Protein AF-A0A524BKQ8-F1 (afdb_monomer_lite)

Foldseek 3Di:
DLVVLLVQQDDDDLVDLRCLVVVLVVCVVPVVCLVSLLVQCLPPRVSSNLNSLVSLLVCLVVPLPSCQVCLVVLLVCLVVNPDVSSLLRSLSNNLSYPDDLVSLLSLLVSLCCQLPPPPDVSSVVSSVVSNVSSCVVVVPSPD

pLDDT: mean 91.56, std 10.83, range [45.03, 98.5]

Secondary structure (DSSP, 8-state):
-HHHHHHHH-SS-TT--TTHHHHHHHHTT-TTHHHHHHHGGG-SSHHHHHHHHHHHHHHHHH-SGGGGGGHHHHHHHGGG--SHHHHHHHHHHHTTS---HHHHHHHHHHHHHHHHH-S-HHHHHHHHHHHHHHHHHSTTTT-

Sequence (143 aa):
MAKALRDHLSGGTRTSVGQAPAIIKQVARTPELLEEIYDLFLDPDPVVAMRSSYVAMKIAETDPESTWRFKKRVLRELPRYVQQEVRWHIPQLLIHMNLTPAERRKAYAAVMEWSETDKSKIVAYYGLEAAAQFVEVDGALEA

Radius of gyration: 14.6 Å; chains: 1; bounding box: 30×27×42 Å

Structure (mmCIF, N/CA/C/O backbone):
data_AF-A0A524BKQ8-F1
#
_entry.id   AF-A0A524BKQ8-F1
#
loop_
_atom_site.group_PDB
_atom_site.id
_atom_site.type_symbol
_atom_site.label_atom_id
_atom_site.label_alt_id
_atom_site.label_comp_id
_atom_site.label_asym_id
_atom_site.label_entity_id
_atom_site.label_seq_id
_atom_site.pdbx_PDB_ins_code
_atom_site.Cartn_x
_atom_site.Cartn_y
_atom_site.Cartn_z
_atom_site.occupancy
_atom_site.B_iso_or_equiv
_atom_site.auth_seq_id
_atom_site.auth_comp_id
_atom_site.auth_asym_id
_atom_site.auth_atom_id
_atom_site.pdbx_PDB_model_num
ATOM 1 N N . MET A 1 1 ? -0.055 -15.997 -17.439 1.00 50.06 1 MET A N 1
ATOM 2 C CA . MET A 1 1 ? -0.316 -14.607 -17.870 1.00 50.06 1 MET A CA 1
ATOM 3 C C . MET A 1 1 ? 0.518 -13.598 -17.075 1.00 50.06 1 MET A C 1
ATOM 5 O O . MET A 1 1 ? 1.154 -12.786 -17.731 1.00 50.06 1 MET A O 1
ATOM 9 N N . ALA A 1 2 ? 0.719 -13.787 -15.761 1.00 56.56 2 ALA A N 1
ATOM 10 C CA . ALA A 1 2 ? 1.620 -12.991 -14.896 1.00 56.56 2 ALA A CA 1
ATOM 11 C C . ALA A 1 2 ? 3.004 -12.615 -15.467 1.00 56.56 2 ALA A C 1
ATOM 13 O O . ALA A 1 2 ? 3.491 -11.509 -15.244 1.00 56.56 2 ALA A O 1
ATOM 14 N N . LYS A 1 3 ? 3.641 -13.507 -16.241 1.00 61.00 3 LYS A N 1
ATOM 15 C CA . LYS A 1 3 ? 4.953 -13.241 -16.850 1.00 61.00 3 LYS A CA 1
ATOM 16 C C . LYS A 1 3 ? 4.928 -12.021 -17.782 1.00 61.00 3 LYS A C 1
ATOM 18 O O . LYS A 1 3 ? 5.843 -11.214 -17.735 1.00 61.00 3 LYS A O 1
ATOM 23 N N . ALA A 1 4 ? 3.855 -11.841 -18.558 1.00 81.88 4 ALA A N 1
ATOM 24 C CA . ALA A 1 4 ? 3.754 -10.716 -19.480 1.00 81.88 4 ALA A CA 1
ATOM 25 C C . ALA A 1 4 ? 3.663 -9.384 -18.720 1.00 81.88 4 ALA A C 1
ATOM 27 O O . ALA A 1 4 ? 4.436 -8.478 -19.008 1.00 81.88 4 ALA A O 1
ATOM 28 N N . LEU A 1 5 ? 2.783 -9.267 -17.720 1.00 85.88 5 LEU A N 1
ATOM 29 C CA . LEU A 1 5 ? 2.610 -8.020 -16.965 1.00 85.88 5 LEU A CA 1
ATOM 30 C C . LEU A 1 5 ? 3.857 -7.652 -16.151 1.00 85.88 5 LEU A C 1
ATOM 32 O O . LEU A 1 5 ? 4.290 -6.499 -16.162 1.00 85.88 5 LEU A O 1
ATOM 36 N N . ARG A 1 6 ? 4.469 -8.647 -15.501 1.00 90.69 6 ARG A N 1
ATOM 37 C CA . ARG A 1 6 ? 5.735 -8.492 -14.781 1.00 90.69 6 ARG A CA 1
ATOM 38 C C . ARG A 1 6 ? 6.836 -7.936 -15.685 1.00 90.69 6 ARG A C 1
ATOM 40 O O . ARG A 1 6 ? 7.514 -6.988 -15.301 1.00 90.69 6 ARG A O 1
ATOM 47 N N . ASP A 1 7 ? 6.988 -8.493 -16.887 1.00 87.56 7 ASP A N 1
ATOM 48 C CA . ASP A 1 7 ? 8.032 -8.081 -17.828 1.00 87.56 7 ASP A CA 1
ATOM 49 C C . ASP A 1 7 ? 7.844 -6.614 -18.269 1.00 87.56 7 ASP A C 1
ATOM 51 O O . ASP A 1 7 ? 8.820 -5.866 -18.319 1.00 87.56 7 ASP A O 1
ATOM 55 N N . HIS A 1 8 ? 6.601 -6.154 -18.471 1.00 85.81 8 HIS A N 1
ATOM 56 C CA . HIS A 1 8 ? 6.301 -4.744 -18.789 1.00 85.81 8 HIS A CA 1
ATOM 57 C C . HIS A 1 8 ? 6.615 -3.782 -17.630 1.00 85.81 8 HIS A C 1
ATOM 59 O O . HIS A 1 8 ? 6.942 -2.614 -17.852 1.00 85.81 8 HIS A O 1
ATOM 65 N N . LEU A 1 9 ? 6.527 -4.263 -16.387 1.00 88.88 9 LEU A N 1
ATOM 66 C CA . LEU A 1 9 ? 6.884 -3.501 -15.188 1.00 88.88 9 LEU A CA 1
ATOM 67 C C . LEU A 1 9 ? 8.385 -3.555 -14.868 1.00 88.88 9 LEU A C 1
ATOM 69 O O . LEU A 1 9 ? 8.852 -2.751 -14.064 1.00 88.88 9 LEU A O 1
ATOM 73 N N . SER A 1 10 ? 9.150 -4.451 -15.487 1.00 86.44 10 SER A N 1
ATOM 74 C CA . SER A 1 10 ? 10.576 -4.641 -15.205 1.00 86.44 10 SER A CA 1
ATOM 75 C C . SER A 1 10 ? 11.484 -3.606 -15.896 1.00 86.44 10 SER A C 1
ATOM 77 O O . SER A 1 10 ? 11.035 -2.753 -16.667 1.00 86.44 10 SER A O 1
ATOM 79 N N . GLY A 1 11 ? 12.785 -3.654 -15.592 1.00 86.00 11 GLY A N 1
ATOM 80 C CA . GLY A 1 11 ? 13.822 -2.851 -16.251 1.00 86.00 11 GLY A CA 1
ATOM 81 C C . GLY A 1 11 ? 13.876 -1.362 -15.865 1.00 86.00 11 GLY A C 1
ATOM 82 O O . GLY A 1 11 ? 12.943 -0.778 -15.309 1.00 86.00 11 GLY A O 1
ATOM 83 N N . GLY A 1 12 ? 14.992 -0.704 -16.189 1.00 83.62 12 GLY A N 1
ATOM 84 C CA . GLY A 1 12 ? 15.247 0.691 -15.807 1.00 83.62 12 GLY A CA 1
ATOM 85 C C . GLY A 1 12 ? 15.608 0.845 -14.325 1.00 83.62 12 GLY A C 1
ATOM 86 O O . GLY A 1 12 ? 16.212 -0.044 -13.732 1.00 83.62 12 GLY A O 1
ATOM 87 N N . THR A 1 13 ? 15.271 1.992 -13.729 1.00 77.38 13 THR A N 1
ATOM 88 C CA . THR A 1 13 ? 15.617 2.332 -12.338 1.00 77.38 13 THR A CA 1
ATOM 89 C C . THR A 1 13 ? 14.377 2.513 -11.460 1.00 77.38 13 THR A C 1
ATOM 91 O O . THR A 1 13 ? 13.281 2.802 -11.944 1.00 77.38 13 THR A O 1
ATOM 94 N N . ARG A 1 14 ? 14.578 2.441 -10.137 1.00 75.25 14 ARG A N 1
ATOM 95 C CA . ARG A 1 14 ? 13.570 2.753 -9.100 1.00 75.25 14 ARG A CA 1
ATOM 96 C C . ARG A 1 14 ? 13.227 4.247 -8.986 1.00 75.25 14 ARG A C 1
ATOM 98 O O . ARG A 1 14 ? 12.451 4.648 -8.137 1.00 75.25 14 ARG A O 1
ATOM 105 N N . THR A 1 15 ? 13.815 5.087 -9.832 1.00 73.38 15 THR A N 1
ATOM 106 C CA . THR A 1 15 ? 13.49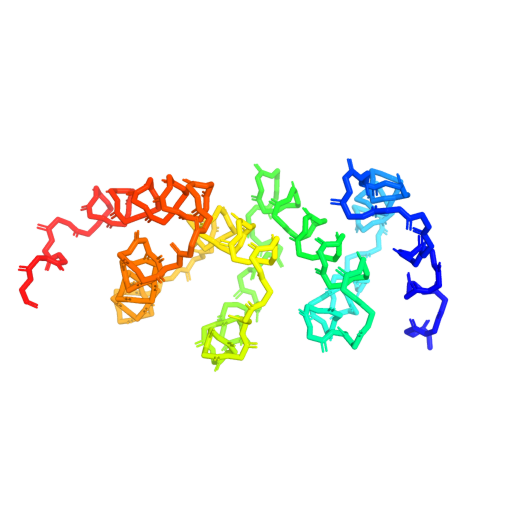1 6.518 -9.920 1.00 73.38 15 THR A CA 1
ATOM 107 C C . THR A 1 15 ? 12.539 6.829 -11.075 1.00 73.38 15 THR A C 1
ATOM 109 O O . THR A 1 15 ? 12.179 7.983 -11.276 1.00 73.38 15 THR A O 1
ATOM 112 N N . SER A 1 16 ? 12.130 5.813 -11.846 1.00 79.44 16 SER A N 1
ATOM 113 C CA . SER A 1 16 ? 11.220 5.958 -12.980 1.00 79.44 16 SER A CA 1
ATOM 114 C C . SER A 1 16 ? 10.044 4.993 -12.880 1.00 79.44 16 SER A C 1
ATOM 116 O O . SER A 1 16 ? 10.205 3.785 -12.677 1.00 79.44 16 SER A O 1
ATOM 118 N N . VAL A 1 17 ? 8.850 5.527 -13.123 1.00 76.00 17 VAL A N 1
ATOM 119 C CA . VAL A 1 17 ? 7.599 4.760 -13.182 1.00 76.00 17 VAL A CA 1
ATOM 120 C C . VAL A 1 17 ? 7.479 3.907 -14.455 1.00 76.00 17 VAL A C 1
ATOM 122 O O . VAL A 1 17 ? 6.606 3.048 -14.532 1.00 76.00 17 VAL A O 1
ATOM 125 N N . GLY A 1 18 ? 8.378 4.077 -15.434 1.00 84.94 18 GLY A N 1
ATOM 126 C CA . GLY A 1 18 ? 8.435 3.249 -16.643 1.00 84.94 18 GLY A CA 1
ATOM 127 C C . GLY A 1 18 ? 7.090 3.174 -17.372 1.00 84.94 18 GLY A C 1
ATOM 128 O O . GLY A 1 18 ? 6.460 4.195 -17.638 1.00 84.94 18 GLY A O 1
ATOM 129 N N . GLN A 1 19 ? 6.636 1.955 -17.673 1.00 84.31 19 GLN A N 1
ATOM 130 C CA . GLN A 1 19 ? 5.359 1.714 -18.356 1.00 84.31 19 GLN A CA 1
ATOM 131 C C . GLN A 1 19 ? 4.132 1.728 -17.425 1.00 84.31 19 GLN A C 1
ATOM 133 O O . GLN A 1 19 ? 3.018 1.492 -17.892 1.00 84.31 19 GLN A O 1
ATOM 138 N N . ALA A 1 20 ? 4.285 2.042 -16.132 1.00 83.88 20 ALA A N 1
ATOM 139 C CA . ALA A 1 20 ? 3.164 2.065 -15.189 1.00 83.88 20 ALA A CA 1
ATOM 140 C C . ALA A 1 20 ? 1.972 2.934 -15.654 1.00 83.88 20 ALA A C 1
ATOM 142 O O . ALA A 1 20 ? 0.842 2.454 -15.571 1.00 83.88 20 ALA A O 1
ATOM 143 N N . PRO A 1 21 ? 2.156 4.140 -16.237 1.00 87.31 21 PRO A N 1
ATOM 144 C CA . PRO A 1 21 ? 1.034 4.923 -16.766 1.00 87.31 21 PRO A CA 1
ATOM 145 C C . PRO A 1 21 ? 0.261 4.236 -17.901 1.00 87.31 21 PRO A C 1
ATOM 147 O O . PRO A 1 21 ? -0.947 4.428 -18.032 1.00 87.31 21 PRO A O 1
ATOM 150 N N . ALA A 1 22 ? 0.935 3.435 -18.732 1.00 87.38 22 ALA A N 1
ATOM 151 C CA . ALA A 1 22 ? 0.275 2.657 -19.780 1.00 87.38 22 ALA A CA 1
ATOM 152 C C . ALA A 1 22 ? -0.533 1.499 -19.177 1.00 87.38 22 ALA A C 1
ATOM 154 O O . ALA A 1 22 ? -1.664 1.257 -19.595 1.00 87.38 22 ALA A O 1
ATOM 155 N N . ILE A 1 23 ? 0.011 0.849 -18.147 1.00 88.12 23 ILE A N 1
ATOM 156 C CA . ILE A 1 23 ? -0.654 -0.246 -17.435 1.00 88.12 23 ILE A CA 1
ATOM 157 C C . ILE A 1 23 ? -1.886 0.256 -16.676 1.00 88.12 23 ILE A C 1
ATOM 159 O O . ILE A 1 23 ? -2.921 -0.394 -16.742 1.00 88.12 23 ILE A O 1
ATOM 163 N N . ILE A 1 24 ? -1.846 1.441 -16.056 1.00 89.25 24 ILE A N 1
ATOM 164 C CA . ILE A 1 24 ? -3.033 2.058 -15.428 1.00 89.25 24 ILE A CA 1
ATOM 165 C C . ILE A 1 24 ? -4.182 2.178 -16.445 1.00 89.25 24 ILE A C 1
ATOM 167 O O . ILE A 1 24 ? -5.307 1.760 -16.175 1.00 89.25 24 ILE A O 1
ATOM 171 N N . LYS A 1 25 ? -3.892 2.666 -17.661 1.00 88.94 25 LYS A N 1
ATOM 172 C CA . LYS A 1 25 ? -4.888 2.753 -18.747 1.00 88.94 25 LYS A CA 1
ATOM 173 C C . LYS A 1 25 ? -5.382 1.381 -19.208 1.00 88.94 25 LYS A C 1
ATOM 175 O O . LYS A 1 25 ? -6.518 1.269 -19.663 1.00 88.94 25 LYS A O 1
ATOM 180 N N . GLN A 1 26 ? -4.533 0.360 -19.142 1.00 88.06 26 GLN A N 1
ATOM 181 C CA . GLN A 1 26 ? -4.895 -1.006 -19.504 1.00 88.06 26 GLN A CA 1
ATOM 182 C C . GLN A 1 26 ? -5.803 -1.646 -18.449 1.00 88.06 26 GLN A C 1
ATOM 184 O O . GLN A 1 26 ? -6.797 -2.257 -18.823 1.00 88.06 26 GLN A O 1
ATOM 189 N N . VAL A 1 27 ? -5.526 -1.455 -17.155 1.00 88.94 27 VAL A N 1
ATOM 190 C CA . VAL A 1 27 ? -6.372 -1.978 -16.068 1.00 88.94 27 VAL A CA 1
ATOM 191 C C . VAL A 1 27 ? -7.778 -1.381 -16.130 1.00 88.94 27 VAL A C 1
ATOM 193 O O . VAL A 1 27 ? -8.747 -2.113 -15.970 1.00 88.94 27 VAL A O 1
ATOM 196 N N . ALA A 1 28 ? -7.915 -0.101 -16.489 1.00 85.50 28 ALA A N 1
ATOM 197 C CA . ALA A 1 28 ? -9.227 0.515 -16.717 1.00 85.50 28 ALA A CA 1
ATOM 198 C C . ALA A 1 28 ? -10.059 -0.186 -17.815 1.00 85.50 28 ALA A C 1
ATOM 200 O O . ALA A 1 28 ? -11.282 -0.086 -17.830 1.00 85.50 28 ALA A O 1
ATOM 201 N N . ARG A 1 29 ? -9.408 -0.895 -18.748 1.00 88.44 29 ARG A N 1
ATOM 202 C CA . ARG A 1 29 ? -10.060 -1.688 -19.806 1.00 88.44 29 ARG A CA 1
ATOM 203 C C . ARG A 1 29 ? -10.179 -3.168 -19.451 1.00 88.44 29 ARG A C 1
ATOM 205 O O . ARG A 1 29 ? -10.939 -3.884 -20.094 1.00 88.44 29 ARG A O 1
ATOM 212 N N . THR A 1 30 ? -9.389 -3.642 -18.493 1.00 89.38 30 THR A N 1
ATOM 213 C CA . THR A 1 30 ? -9.299 -5.053 -18.104 1.00 89.38 30 THR A CA 1
ATOM 214 C C . THR A 1 30 ? -9.072 -5.140 -16.590 1.00 89.38 30 THR A C 1
ATOM 216 O O . THR A 1 30 ? -7.929 -5.309 -16.147 1.00 89.38 30 THR A O 1
ATOM 219 N N . PRO A 1 31 ? -10.136 -4.986 -15.774 1.00 87.62 31 PRO A N 1
ATOM 220 C CA . PRO A 1 31 ? -10.037 -4.956 -14.310 1.00 87.62 31 PRO A CA 1
ATOM 221 C C . PRO A 1 31 ? -9.476 -6.243 -13.683 1.00 87.62 31 PRO A C 1
ATOM 223 O O . PRO A 1 31 ? -9.044 -6.252 -12.528 1.00 87.62 31 PRO A O 1
ATOM 226 N N . GLU A 1 32 ? -9.462 -7.350 -14.423 1.00 89.00 32 GLU A N 1
ATOM 227 C CA . GLU A 1 32 ? -8.890 -8.634 -14.012 1.00 89.00 32 GLU A CA 1
ATOM 228 C C . GLU A 1 32 ? -7.373 -8.541 -13.803 1.00 89.00 32 GLU A C 1
ATOM 230 O O . GLU A 1 32 ? -6.836 -9.202 -12.914 1.00 89.00 32 GLU A O 1
ATOM 235 N N . LEU A 1 33 ? -6.694 -7.653 -14.541 1.00 91.94 33 LEU A N 1
ATOM 236 C CA . LEU A 1 33 ? -5.255 -7.407 -14.393 1.00 91.94 33 LEU A CA 1
ATOM 237 C C . LEU A 1 33 ? -4.890 -6.866 -13.013 1.00 91.94 33 LEU A C 1
ATOM 23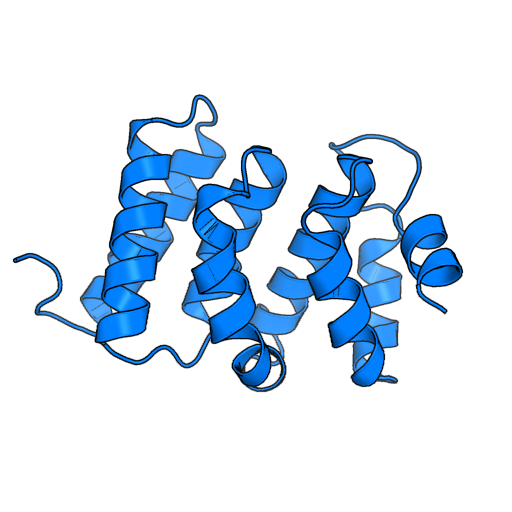9 O O . LEU A 1 33 ? -3.743 -6.986 -12.590 1.00 91.94 33 LEU A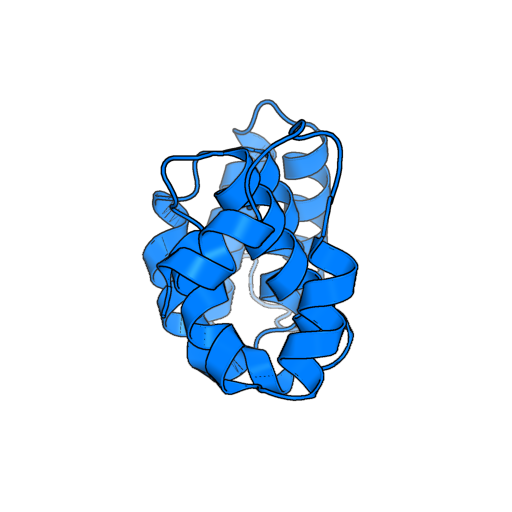 O 1
ATOM 243 N N . LEU A 1 34 ? -5.853 -6.279 -12.299 1.00 93.00 34 LEU A N 1
ATOM 244 C CA . LEU A 1 34 ? -5.609 -5.753 -10.967 1.00 93.00 34 LEU A CA 1
ATOM 245 C C . LEU A 1 34 ? -5.193 -6.875 -10.001 1.00 93.00 34 LEU A C 1
ATOM 247 O O . LEU A 1 34 ? -4.310 -6.652 -9.188 1.00 93.00 34 LEU A O 1
ATOM 251 N N . GLU A 1 35 ? -5.729 -8.096 -10.136 1.00 94.94 35 GLU A N 1
ATOM 252 C CA . GLU A 1 35 ? -5.289 -9.242 -9.317 1.00 94.94 35 GLU A CA 1
ATOM 253 C C . GLU A 1 35 ? -3.790 -9.521 -9.496 1.00 94.94 35 GLU A C 1
ATOM 255 O O . GLU A 1 35 ? -3.057 -9.623 -8.511 1.00 94.94 35 GLU A O 1
ATOM 260 N N . GLU A 1 36 ? -3.330 -9.541 -10.751 1.00 93.69 36 GLU A N 1
ATOM 261 C CA . GLU A 1 36 ? -1.919 -9.737 -11.090 1.00 93.69 36 GLU A CA 1
ATOM 262 C C . GLU A 1 36 ? -1.046 -8.581 -10.574 1.00 93.69 36 GLU A C 1
ATOM 264 O O . GLU A 1 36 ? 0.070 -8.816 -10.124 1.00 93.69 36 GLU A O 1
ATOM 269 N N . ILE A 1 37 ? -1.542 -7.337 -10.579 1.00 96.25 37 ILE A N 1
ATOM 270 C CA . ILE A 1 37 ? -0.818 -6.188 -10.010 1.00 96.25 37 ILE A CA 1
ATOM 271 C C . ILE A 1 37 ? -0.577 -6.364 -8.509 1.00 96.25 37 ILE A C 1
ATOM 273 O O . ILE A 1 37 ? 0.544 -6.148 -8.050 1.00 96.25 37 ILE A O 1
ATOM 277 N N . TYR A 1 38 ? -1.592 -6.769 -7.742 1.00 96.88 38 TYR A N 1
ATOM 278 C CA . TYR A 1 38 ? -1.440 -6.966 -6.297 1.00 96.88 38 TYR A CA 1
ATOM 279 C C . TYR A 1 38 ? -0.498 -8.132 -5.959 1.00 96.88 38 TYR A C 1
ATOM 281 O O . TYR A 1 38 ? 0.213 -8.062 -4.957 1.00 96.88 38 TYR A O 1
ATOM 289 N N . ASP A 1 39 ? -0.429 -9.170 -6.800 1.00 95.25 39 ASP A N 1
ATOM 290 C CA . ASP A 1 39 ? 0.522 -10.281 -6.624 1.00 95.25 39 ASP A CA 1
ATOM 291 C C . ASP A 1 39 ? 1.991 -9.845 -6.754 1.00 95.25 39 ASP A C 1
ATOM 293 O O . ASP A 1 39 ? 2.886 -10.484 -6.197 1.00 95.25 39 ASP A O 1
ATOM 297 N N . LEU A 1 40 ? 2.250 -8.740 -7.457 1.00 96.62 40 LEU A N 1
ATOM 298 C CA . LEU A 1 40 ? 3.598 -8.253 -7.747 1.00 96.62 40 LEU A CA 1
ATOM 299 C C . LEU A 1 40 ? 4.175 -7.323 -6.670 1.00 96.62 40 LEU A C 1
ATOM 301 O O . LEU A 1 40 ? 5.342 -6.951 -6.768 1.00 96.62 40 LEU A O 1
ATOM 305 N N . PHE A 1 41 ? 3.433 -6.981 -5.611 1.00 97.25 41 PHE A N 1
ATOM 306 C CA . PHE A 1 41 ? 3.931 -6.081 -4.551 1.00 97.25 41 PHE A CA 1
ATOM 307 C C . PHE A 1 41 ? 5.132 -6.647 -3.782 1.00 97.25 41 PHE A C 1
ATOM 309 O O . PHE A 1 41 ? 5.874 -5.903 -3.142 1.00 97.25 41 PHE A O 1
ATOM 316 N N . LEU A 1 42 ? 5.297 -7.968 -3.814 1.00 96.56 42 LEU A N 1
ATOM 317 C CA . LEU A 1 42 ? 6.384 -8.701 -3.168 1.00 96.56 42 LEU A CA 1
ATOM 318 C C . LEU A 1 42 ? 7.298 -9.374 -4.198 1.00 96.56 42 LEU A C 1
ATOM 320 O O . LEU A 1 42 ? 7.980 -10.348 -3.870 1.00 96.56 42 LEU A O 1
ATOM 324 N N . ASP A 1 43 ? 7.283 -8.894 -5.446 1.00 97.31 43 ASP A N 1
ATOM 325 C CA . ASP A 1 43 ? 8.167 -9.408 -6.485 1.00 97.31 43 ASP A CA 1
ATOM 326 C C . ASP A 1 43 ? 9.639 -9.232 -6.065 1.00 97.31 43 ASP A C 1
ATOM 328 O O . ASP A 1 43 ? 10.003 -8.190 -5.511 1.00 97.31 43 ASP A O 1
ATOM 332 N N . PRO A 1 44 ? 10.508 -10.230 -6.314 1.00 94.56 44 PRO A N 1
ATOM 333 C CA . PRO A 1 44 ? 11.929 -10.120 -5.996 1.00 94.56 44 PRO A CA 1
ATOM 334 C C . PRO A 1 44 ? 12.649 -9.023 -6.792 1.00 94.56 44 PRO A C 1
ATOM 336 O O . PRO A 1 44 ? 13.719 -8.585 -6.370 1.00 94.56 44 PRO A O 1
ATOM 339 N N . ASP A 1 45 ? 12.106 -8.585 -7.933 1.00 95.50 45 ASP A N 1
ATOM 340 C CA . ASP A 1 45 ? 12.588 -7.397 -8.629 1.00 95.50 45 ASP A CA 1
ATOM 341 C C . ASP A 1 45 ? 11.995 -6.134 -7.971 1.00 95.50 45 ASP A C 1
ATOM 343 O O . ASP A 1 45 ? 10.797 -5.858 -8.108 1.00 95.50 45 ASP A O 1
ATOM 347 N N . PRO A 1 46 ? 12.820 -5.310 -7.296 1.00 94.25 46 PRO A N 1
ATOM 348 C CA . PRO A 1 46 ? 12.331 -4.145 -6.570 1.00 94.25 46 PRO A CA 1
ATOM 349 C C . PRO A 1 46 ? 11.753 -3.060 -7.492 1.00 94.25 46 PRO A C 1
ATOM 351 O O . PRO A 1 46 ? 10.986 -2.209 -7.038 1.00 94.25 46 PRO A O 1
ATOM 354 N N . VAL A 1 47 ? 12.093 -3.051 -8.787 1.00 94.75 47 VAL A N 1
ATOM 355 C CA . VAL A 1 47 ? 11.463 -2.143 -9.757 1.00 94.75 47 VAL A CA 1
ATOM 356 C C . VAL A 1 47 ? 10.029 -2.584 -10.037 1.00 94.75 47 VAL A C 1
ATOM 358 O O . VAL A 1 47 ? 9.129 -1.743 -10.083 1.00 94.75 47 VAL A O 1
ATOM 361 N N . VAL A 1 48 ? 9.801 -3.893 -10.170 1.00 95.81 48 VAL A N 1
ATOM 362 C CA . VAL A 1 48 ? 8.464 -4.465 -10.370 1.00 95.81 48 VAL A CA 1
ATOM 363 C C . VAL A 1 48 ? 7.589 -4.230 -9.139 1.00 95.81 48 VAL A C 1
ATOM 365 O O . VAL A 1 48 ? 6.469 -3.735 -9.280 1.00 95.81 48 VAL A O 1
ATOM 368 N N . ALA A 1 49 ? 8.095 -4.514 -7.936 1.00 97.12 49 ALA A N 1
ATOM 369 C CA . ALA A 1 49 ? 7.362 -4.296 -6.686 1.00 97.12 49 ALA A CA 1
ATOM 370 C C . ALA A 1 49 ? 6.988 -2.817 -6.477 1.00 97.12 49 ALA A C 1
ATOM 372 O O . ALA A 1 49 ? 5.839 -2.472 -6.182 1.00 97.12 49 ALA A O 1
ATOM 373 N N . MET A 1 50 ? 7.933 -1.909 -6.730 1.00 96.00 50 MET A N 1
ATOM 374 C CA . MET A 1 50 ? 7.661 -0.474 -6.705 1.00 96.00 50 MET A CA 1
ATOM 375 C C . MET A 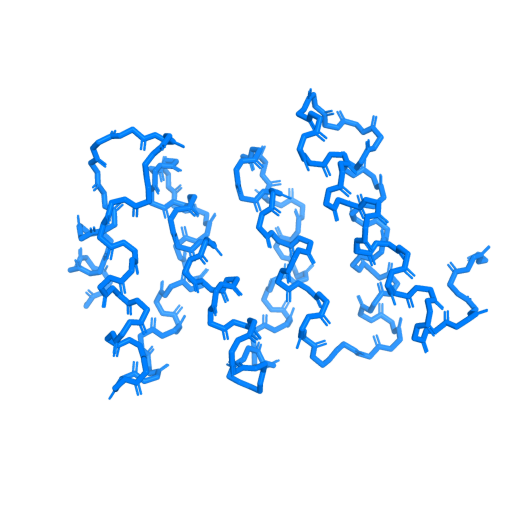1 50 ? 6.580 -0.071 -7.717 1.00 96.00 50 MET A C 1
ATOM 377 O O . MET A 1 50 ? 5.642 0.641 -7.365 1.00 96.00 50 MET A O 1
ATOM 381 N N . ARG A 1 51 ? 6.710 -0.461 -8.991 1.00 96.44 51 ARG A N 1
ATOM 382 C CA . ARG A 1 51 ? 5.789 0.013 -10.035 1.00 96.44 51 ARG A CA 1
ATOM 383 C C . ARG A 1 51 ? 4.404 -0.605 -9.908 1.00 96.44 51 ARG A C 1
ATOM 385 O O . ARG A 1 51 ? 3.428 0.085 -10.169 1.00 96.44 51 ARG A O 1
ATOM 392 N N . SER A 1 52 ? 4.299 -1.862 -9.490 1.00 96.88 52 SER A N 1
ATOM 393 C CA . SER A 1 52 ? 3.003 -2.497 -9.227 1.00 96.88 52 SER A CA 1
ATOM 394 C C . SER A 1 52 ? 2.253 -1.795 -8.090 1.00 96.88 52 SER A C 1
ATOM 396 O O . SER A 1 52 ? 1.095 -1.420 -8.271 1.00 96.88 52 SER A O 1
ATOM 398 N N . SER A 1 53 ? 2.923 -1.512 -6.966 1.00 97.69 53 SER A N 1
ATOM 399 C CA . SER A 1 53 ? 2.325 -0.740 -5.864 1.00 97.69 53 SER A CA 1
ATOM 400 C C . SER A 1 53 ? 1.952 0.690 -6.273 1.00 97.69 53 SER A C 1
ATOM 402 O O . SER A 1 53 ? 0.876 1.163 -5.911 1.00 97.69 53 SER A O 1
ATOM 404 N N . TYR A 1 54 ? 2.762 1.341 -7.114 1.00 97.06 54 TYR A N 1
ATOM 405 C CA . TYR A 1 54 ? 2.426 2.640 -7.708 1.00 97.06 54 TYR A CA 1
ATOM 406 C C . TYR A 1 54 ? 1.164 2.578 -8.585 1.00 97.06 54 TYR A C 1
ATOM 408 O O . TYR A 1 54 ? 0.289 3.434 -8.467 1.00 97.06 54 TYR A O 1
ATOM 416 N N . VAL A 1 55 ? 1.049 1.567 -9.458 1.00 96.69 55 VAL A N 1
ATOM 417 C CA . VAL A 1 55 ? -0.131 1.368 -10.319 1.00 96.69 55 VAL A CA 1
ATOM 418 C C . VAL A 1 55 ? -1.389 1.220 -9.469 1.00 96.69 55 VAL A C 1
ATOM 420 O O . VAL A 1 55 ? -2.373 1.908 -9.724 1.00 96.69 55 VAL A O 1
ATOM 423 N N . ALA A 1 56 ? -1.354 0.365 -8.445 1.00 97.50 56 ALA A N 1
ATOM 424 C CA . ALA A 1 56 ? -2.497 0.148 -7.565 1.00 97.50 56 ALA A CA 1
ATOM 425 C C . ALA A 1 56 ? -2.903 1.418 -6.804 1.00 97.50 56 ALA A C 1
ATOM 427 O O . ALA A 1 56 ? -4.088 1.728 -6.750 1.00 97.50 56 ALA A O 1
ATOM 428 N N . MET A 1 57 ? -1.934 2.173 -6.275 1.00 97.56 57 MET A N 1
ATOM 429 C CA . MET A 1 57 ? -2.176 3.463 -5.621 1.00 97.56 57 MET A CA 1
ATOM 430 C C . MET A 1 57 ? -2.868 4.452 -6.569 1.00 97.56 57 MET A C 1
ATOM 432 O O . MET A 1 57 ? -3.892 5.027 -6.216 1.00 97.56 57 MET A O 1
ATOM 436 N N . LYS A 1 58 ? -2.374 4.599 -7.806 1.00 97.12 58 LYS A N 1
ATOM 437 C CA . LYS A 1 58 ? -2.987 5.495 -8.802 1.00 97.12 58 LYS A CA 1
ATOM 438 C C . LYS A 1 58 ? -4.376 5.064 -9.252 1.00 97.12 58 LYS A C 1
ATOM 440 O O . LYS A 1 58 ? -5.216 5.912 -9.543 1.00 97.12 58 LYS A O 1
ATOM 445 N N . ILE A 1 59 ? -4.631 3.763 -9.299 1.00 96.06 59 ILE A N 1
ATOM 446 C CA . ILE A 1 59 ? -5.981 3.258 -9.539 1.00 96.06 59 ILE A CA 1
ATOM 447 C C . ILE A 1 59 ? -6.876 3.613 -8.352 1.00 96.06 59 ILE A C 1
ATOM 449 O O . ILE A 1 59 ? -7.947 4.154 -8.572 1.00 96.06 59 ILE A O 1
ATOM 453 N N . ALA A 1 60 ? -6.418 3.420 -7.115 1.00 96.44 60 ALA A N 1
ATOM 454 C CA . ALA A 1 60 ? -7.190 3.742 -5.916 1.00 96.44 60 ALA A CA 1
ATOM 455 C C . ALA A 1 60 ? -7.602 5.220 -5.830 1.00 96.44 60 ALA A C 1
ATOM 457 O O . ALA A 1 60 ? -8.723 5.508 -5.431 1.00 96.44 60 ALA A O 1
ATOM 458 N N . GLU A 1 61 ? -6.724 6.137 -6.252 1.00 95.19 61 GLU A N 1
ATOM 459 C CA . GLU A 1 61 ? -7.014 7.579 -6.321 1.00 95.19 61 GLU A CA 1
ATOM 460 C C . GLU A 1 61 ? -8.190 7.909 -7.262 1.00 95.19 61 GLU A C 1
ATOM 462 O O . GLU A 1 61 ? -8.890 8.898 -7.053 1.00 95.19 61 GLU A O 1
ATOM 467 N N . THR A 1 62 ? -8.400 7.112 -8.318 1.00 95.06 62 THR A N 1
ATOM 468 C CA . THR A 1 62 ? -9.393 7.394 -9.375 1.00 95.06 62 THR A CA 1
ATOM 469 C C . THR A 1 62 ? -10.617 6.480 -9.347 1.00 95.06 62 THR A C 1
ATOM 471 O O . THR A 1 62 ? -11.702 6.904 -9.735 1.00 95.06 62 THR A O 1
ATOM 474 N N . ASP A 1 63 ? -10.455 5.252 -8.865 1.00 95.31 63 ASP A N 1
ATOM 475 C CA . ASP A 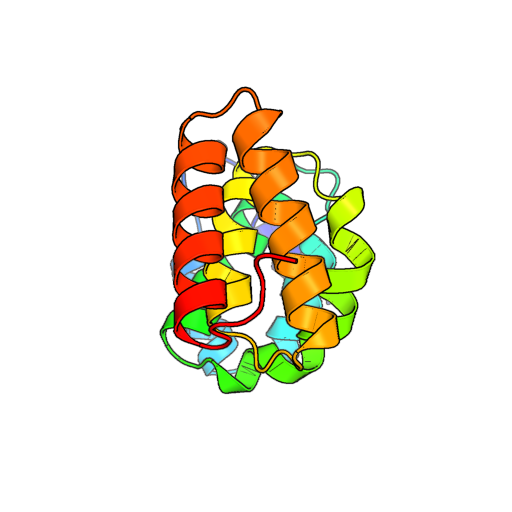1 63 ? -11.481 4.224 -8.710 1.00 95.31 63 ASP A CA 1
ATOM 476 C C . ASP A 1 63 ? -11.244 3.454 -7.391 1.00 95.31 63 ASP A C 1
ATOM 478 O O . ASP A 1 63 ? -10.688 2.345 -7.390 1.00 95.31 63 ASP A O 1
ATOM 482 N N . PRO A 1 64 ? -11.639 4.035 -6.239 1.00 95.62 64 PRO A N 1
ATOM 483 C CA . PRO A 1 64 ? -11.450 3.412 -4.931 1.00 95.62 64 PRO A CA 1
ATOM 484 C C . PRO A 1 64 ? -12.128 2.042 -4.807 1.00 95.62 64 PRO A C 1
ATOM 486 O O . PRO A 1 64 ? -11.572 1.135 -4.179 1.00 95.62 64 PRO A O 1
ATOM 489 N N . GLU A 1 65 ? -13.307 1.862 -5.412 1.00 95.88 65 GLU A N 1
ATOM 490 C CA . GLU A 1 65 ? -14.128 0.652 -5.261 1.00 95.88 65 GLU A CA 1
ATOM 491 C C . GLU A 1 65 ? -13.429 -0.594 -5.810 1.00 95.88 65 GLU A C 1
ATOM 493 O O . GLU A 1 65 ? -13.480 -1.667 -5.195 1.00 95.88 65 GLU A O 1
ATOM 498 N N . SER A 1 66 ? -12.677 -0.435 -6.905 1.00 94.44 66 SER A N 1
ATOM 499 C CA . SER A 1 66 ? -11.867 -1.506 -7.499 1.00 94.44 66 SER A CA 1
ATOM 500 C C . SER A 1 66 ? -10.865 -2.139 -6.521 1.00 94.44 66 SER A C 1
ATOM 502 O O . SER A 1 66 ? -10.485 -3.307 -6.667 1.00 94.44 66 SER A O 1
ATOM 504 N N . THR A 1 67 ? -10.455 -1.398 -5.485 1.00 93.00 67 THR A N 1
ATOM 505 C CA . THR A 1 67 ? -9.439 -1.829 -4.517 1.00 93.00 67 THR A CA 1
ATOM 506 C C . THR A 1 67 ? -10.010 -2.589 -3.322 1.00 93.00 67 THR A C 1
ATOM 508 O O . THR A 1 67 ? -9.279 -3.306 -2.632 1.00 93.00 67 THR A O 1
ATOM 511 N N . TRP A 1 68 ? -11.321 -2.505 -3.072 1.00 94.44 68 TRP A N 1
ATOM 512 C CA . TRP A 1 68 ? -11.929 -3.012 -1.837 1.00 94.44 68 TRP A CA 1
ATOM 513 C C . TRP A 1 68 ? -11.773 -4.521 -1.661 1.00 94.44 68 TRP A C 1
ATOM 515 O O . TRP A 1 68 ? -11.575 -4.993 -0.538 1.00 94.44 68 TRP A O 1
ATOM 525 N N . ARG A 1 69 ? -11.795 -5.290 -2.759 1.00 95.69 69 ARG A N 1
ATOM 526 C CA . ARG A 1 69 ? -11.585 -6.748 -2.718 1.00 95.69 69 ARG A CA 1
ATOM 527 C C . ARG A 1 69 ? -10.177 -7.140 -2.252 1.00 95.69 69 ARG A C 1
ATOM 529 O O . ARG A 1 69 ? -9.990 -8.242 -1.742 1.00 95.69 69 ARG A O 1
ATOM 536 N N . PHE A 1 70 ? -9.206 -6.232 -2.356 1.00 97.50 70 PHE A N 1
ATOM 537 C CA . PHE A 1 70 ? -7.801 -6.482 -2.029 1.00 97.50 70 PHE A CA 1
ATOM 538 C C . PHE A 1 70 ? -7.406 -6.087 -0.608 1.00 97.50 70 PHE A C 1
ATOM 540 O O . PHE A 1 70 ? -6.340 -6.499 -0.146 1.00 97.50 70 PHE A O 1
ATOM 547 N N . LYS A 1 71 ? -8.258 -5.364 0.134 1.00 96.88 71 LYS A N 1
ATOM 548 C CA . LYS A 1 71 ? -7.913 -4.852 1.472 1.00 96.88 71 LYS A CA 1
ATOM 549 C C . LYS A 1 71 ? -7.386 -5.931 2.419 1.00 96.88 71 LYS A C 1
ATOM 551 O O . LYS A 1 71 ? -6.378 -5.740 3.092 1.00 96.88 71 LYS A O 1
ATOM 556 N N . LYS A 1 72 ? -8.002 -7.120 2.416 1.00 97.75 72 LYS A N 1
ATOM 557 C CA . LYS A 1 72 ? -7.576 -8.240 3.270 1.00 97.75 72 LYS A CA 1
ATOM 558 C C . LYS A 1 72 ? -6.190 -8.766 2.889 1.00 97.75 72 LYS A C 1
ATOM 560 O O . LYS A 1 72 ? -5.436 -9.151 3.780 1.00 97.75 72 LYS A O 1
ATOM 565 N N . ARG A 1 73 ? -5.852 -8.783 1.591 1.00 97.50 73 ARG A N 1
ATOM 566 C CA . ARG A 1 73 ? -4.516 -9.162 1.102 1.00 97.50 73 ARG A CA 1
ATOM 567 C C . ARG A 1 73 ? -3.484 -8.146 1.581 1.00 97.50 73 ARG A C 1
ATOM 569 O O . ARG A 1 73 ? -2.558 -8.542 2.281 1.00 97.50 73 ARG A O 1
ATOM 576 N N . VAL A 1 74 ? -3.705 -6.861 1.299 1.00 98.25 74 VAL A N 1
ATOM 577 C CA . VAL A 1 74 ? -2.768 -5.787 1.667 1.00 98.25 74 VAL A CA 1
ATOM 578 C C . VAL A 1 74 ? -2.525 -5.759 3.172 1.00 98.25 74 VAL A C 1
ATOM 580 O O . VAL A 1 74 ? -1.382 -5.816 3.613 1.00 98.25 74 VAL A O 1
ATOM 583 N N . LEU A 1 75 ? -3.589 -5.785 3.981 1.00 98.50 75 LEU A N 1
ATOM 584 C CA . LEU A 1 75 ? -3.478 -5.777 5.443 1.00 98.50 75 LEU A CA 1
ATOM 585 C C . LEU A 1 75 ? -2.747 -7.002 6.000 1.00 98.50 75 LEU A C 1
ATOM 587 O O . LEU A 1 75 ? -2.088 -6.915 7.035 1.00 98.50 75 LEU A O 1
ATOM 591 N N . ARG A 1 76 ? -2.904 -8.176 5.380 1.00 98.25 76 ARG A N 1
ATOM 592 C CA . ARG A 1 76 ? -2.176 -9.391 5.776 1.00 98.25 76 ARG A CA 1
ATOM 593 C C . ARG A 1 76 ? -0.685 -9.264 5.466 1.00 98.25 76 ARG A C 1
ATOM 595 O O . ARG A 1 76 ? 0.129 -9.792 6.214 1.00 98.25 76 ARG A O 1
ATOM 602 N N . GLU A 1 77 ? -0.342 -8.585 4.381 1.00 98.12 77 GLU A N 1
ATOM 603 C CA . GLU A 1 77 ? 1.018 -8.502 3.852 1.00 98.12 77 GLU A CA 1
ATOM 604 C C . GLU A 1 77 ? 1.821 -7.303 4.352 1.00 98.12 77 GLU A C 1
ATOM 606 O O . GLU A 1 77 ? 3.027 -7.297 4.125 1.00 98.12 77 GLU A O 1
ATOM 611 N N . LEU A 1 78 ? 1.219 -6.367 5.100 1.00 98.38 78 LEU A N 1
ATOM 612 C CA . LEU A 1 78 ? 1.920 -5.219 5.701 1.00 98.38 78 LEU A CA 1
ATOM 613 C C . LEU A 1 78 ? 3.300 -5.575 6.292 1.00 98.38 78 LEU A C 1
ATOM 615 O O . LEU A 1 78 ? 4.274 -4.935 5.900 1.00 98.38 78 LEU A O 1
ATOM 619 N N . PRO A 1 79 ? 3.466 -6.630 7.123 1.00 97.44 79 PRO A N 1
ATOM 620 C CA . PRO A 1 79 ? 4.776 -6.949 7.705 1.00 97.44 79 PRO A CA 1
ATOM 621 C C . PRO A 1 79 ? 5.842 -7.376 6.681 1.00 97.44 79 PRO A C 1
ATOM 623 O O . PRO A 1 79 ? 7.028 -7.411 6.994 1.00 97.44 79 PRO A O 1
ATOM 626 N N . ARG A 1 80 ? 5.430 -7.750 5.463 1.00 97.88 80 ARG A N 1
ATOM 627 C CA . ARG A 1 80 ? 6.304 -8.233 4.383 1.00 97.88 80 ARG A CA 1
ATOM 628 C C . ARG A 1 80 ? 6.760 -7.111 3.454 1.00 97.88 80 ARG A C 1
ATOM 630 O O . ARG A 1 80 ? 7.746 -7.292 2.743 1.00 97.88 80 ARG A O 1
ATOM 637 N N . TYR A 1 81 ? 6.078 -5.966 3.448 1.00 97.69 81 TYR A N 1
ATOM 638 C CA . TYR A 1 81 ? 6.525 -4.804 2.689 1.00 97.69 81 TYR A CA 1
ATOM 639 C C . TYR A 1 81 ? 7.726 -4.191 3.410 1.00 97.69 81 TYR A C 1
ATOM 641 O O . TYR A 1 81 ? 7.573 -3.491 4.407 1.00 97.69 81 TYR A O 1
ATOM 649 N N . VAL A 1 82 ? 8.933 -4.501 2.935 1.00 95.94 82 VAL A N 1
ATOM 650 C CA . VAL A 1 82 ? 10.208 -4.005 3.497 1.00 95.94 82 VAL A CA 1
ATOM 651 C C . VAL A 1 82 ? 10.890 -2.973 2.604 1.00 95.94 82 VAL A C 1
ATOM 653 O O . VAL A 1 82 ? 11.728 -2.204 3.062 1.00 95.94 82 VAL A O 1
ATOM 656 N N . GLN A 1 83 ? 10.542 -2.954 1.318 1.00 96.44 83 GLN A N 1
ATOM 657 C CA . GLN A 1 83 ? 11.087 -2.005 0.364 1.00 96.44 83 GLN A CA 1
ATOM 658 C C . GLN A 1 83 ? 10.465 -0.620 0.586 1.00 96.44 83 GLN A C 1
ATOM 660 O O . GLN A 1 83 ? 9.241 -0.479 0.553 1.00 96.44 83 GLN A O 1
ATOM 665 N N . GLN A 1 84 ? 11.310 0.405 0.736 1.00 96.94 84 GLN A N 1
ATOM 666 C CA . GLN A 1 84 ? 10.866 1.776 1.004 1.00 96.94 84 GLN A CA 1
ATOM 667 C C . GLN A 1 84 ? 9.879 2.290 -0.053 1.00 96.94 84 GLN A C 1
ATOM 669 O O . GLN A 1 84 ? 8.885 2.903 0.306 1.00 96.94 84 GLN A O 1
ATOM 674 N N . GLU A 1 85 ? 10.093 2.002 -1.343 1.00 96.75 85 GLU A N 1
ATOM 675 C CA . GLU A 1 85 ? 9.220 2.539 -2.388 1.00 96.75 85 GLU A CA 1
ATOM 676 C C . GLU A 1 85 ? 7.820 1.919 -2.356 1.00 96.75 85 GLU A C 1
ATOM 678 O O . GLU A 1 85 ? 6.837 2.606 -2.608 1.00 96.75 85 GLU A O 1
ATOM 683 N N . VAL A 1 86 ? 7.703 0.648 -1.960 1.00 97.88 86 VAL A N 1
ATOM 684 C CA . VAL A 1 86 ? 6.394 0.030 -1.702 1.00 97.88 86 VAL A CA 1
ATOM 685 C C . VAL A 1 86 ? 5.752 0.685 -0.479 1.00 97.88 86 VAL A C 1
ATOM 687 O O . VAL A 1 86 ? 4.587 1.073 -0.529 1.00 97.88 86 VAL A O 1
ATOM 690 N N . ARG A 1 87 ? 6.520 0.905 0.596 1.00 98.19 87 ARG A N 1
ATOM 691 C CA . ARG A 1 87 ? 6.051 1.621 1.794 1.00 98.19 87 ARG A CA 1
ATOM 692 C C . ARG A 1 87 ? 5.676 3.085 1.539 1.00 98.19 87 ARG A C 1
ATOM 694 O O . ARG A 1 87 ? 4.924 3.630 2.334 1.00 98.19 87 ARG A O 1
ATOM 701 N N . TRP A 1 88 ? 6.130 3.717 0.453 1.00 96.75 88 TRP A N 1
ATOM 702 C CA . TRP A 1 88 ? 5.627 5.034 0.032 1.00 96.75 88 TRP A CA 1
ATOM 703 C C . TRP A 1 88 ? 4.187 4.942 -0.468 1.00 96.75 88 TRP A C 1
ATOM 705 O O . TRP A 1 88 ? 3.357 5.776 -0.120 1.00 96.75 88 TRP A O 1
ATOM 715 N N . HIS A 1 89 ? 3.893 3.930 -1.285 1.00 98.19 89 HIS A N 1
ATOM 716 C CA . HIS A 1 89 ? 2.607 3.802 -1.967 1.00 98.19 89 HIS A CA 1
ATOM 717 C C . HIS A 1 89 ? 1.518 3.177 -1.089 1.00 98.19 89 HIS A C 1
ATOM 719 O O . HIS A 1 89 ? 0.350 3.523 -1.232 1.00 98.19 89 HIS A O 1
ATOM 725 N N . ILE A 1 90 ? 1.867 2.261 -0.177 1.00 98.50 90 ILE A N 1
ATOM 726 C CA . ILE A 1 90 ? 0.872 1.549 0.641 1.00 98.50 90 ILE A CA 1
ATOM 727 C C . ILE A 1 90 ? 0.022 2.486 1.523 1.00 98.50 90 ILE A C 1
ATOM 729 O O . ILE A 1 90 ? -1.195 2.318 1.501 1.00 98.50 90 ILE A O 1
ATOM 733 N N . PRO A 1 91 ? 0.570 3.476 2.258 1.00 98.44 91 PRO A N 1
ATOM 734 C CA . PRO A 1 91 ? -0.249 4.412 3.033 1.00 98.44 91 PRO A CA 1
ATOM 735 C C . PRO A 1 91 ? -1.258 5.169 2.157 1.00 98.44 91 PRO A C 1
ATOM 737 O O . PRO A 1 91 ? -2.444 5.200 2.475 1.00 98.44 91 PRO A O 1
ATOM 740 N N . GLN A 1 92 ? -0.806 5.667 1.000 1.00 98.25 92 GLN A N 1
ATOM 741 C CA . GLN A 1 92 ? -1.640 6.352 0.002 1.00 98.25 92 GLN A CA 1
ATOM 742 C C . GLN A 1 92 ? -2.706 5.428 -0.612 1.00 98.25 92 GLN A C 1
ATOM 744 O O . GLN A 1 92 ? -3.792 5.866 -0.963 1.00 98.25 92 GLN A O 1
ATOM 749 N N . LEU A 1 93 ? -2.432 4.128 -0.725 1.00 98.38 93 LEU A N 1
ATOM 750 C CA . LEU A 1 93 ? -3.412 3.141 -1.173 1.00 98.38 93 LEU A CA 1
ATOM 751 C C . LEU A 1 93 ? -4.465 2.846 -0.089 1.00 98.38 93 LEU A C 1
ATOM 753 O O . LEU A 1 93 ? -5.654 2.737 -0.387 1.00 98.38 93 LEU A O 1
ATOM 757 N N . LEU A 1 94 ? -4.040 2.694 1.168 1.00 98.19 94 LEU A N 1
ATOM 758 C CA . LEU A 1 94 ? -4.905 2.274 2.273 1.00 98.19 94 LEU A CA 1
ATOM 759 C C . LEU A 1 94 ? -6.013 3.288 2.583 1.00 98.19 94 LEU A C 1
ATOM 761 O O . LEU A 1 94 ? -7.111 2.866 2.941 1.00 98.19 94 LEU A O 1
ATOM 765 N N . ILE A 1 95 ? -5.755 4.590 2.417 1.00 97.31 95 ILE A N 1
ATOM 766 C CA . ILE A 1 95 ? -6.750 5.655 2.648 1.00 97.31 95 ILE A CA 1
ATOM 767 C C . ILE A 1 95 ? -7.955 5.578 1.697 1.00 97.31 95 ILE A C 1
ATOM 769 O O . ILE A 1 95 ? -9.040 6.036 2.038 1.00 97.31 95 ILE A O 1
ATOM 773 N N . HIS A 1 96 ? -7.799 4.944 0.532 1.00 96.88 96 HIS A N 1
ATOM 774 C CA . HIS A 1 96 ? -8.873 4.766 -0.451 1.00 96.88 96 HIS A CA 1
ATOM 775 C C . HIS A 1 96 ? -9.618 3.430 -0.297 1.00 96.88 96 HIS A C 1
ATOM 777 O O . HIS 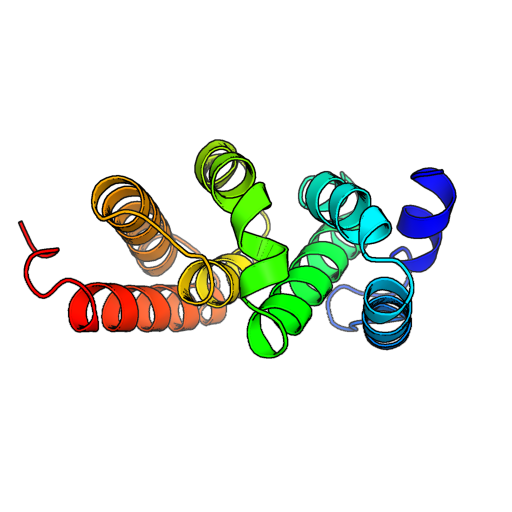A 1 96 ? -10.656 3.204 -0.925 1.00 96.88 96 HIS A O 1
ATOM 783 N N . MET A 1 97 ? -9.118 2.519 0.541 1.00 96.31 97 MET A N 1
ATOM 784 C CA . MET A 1 97 ? -9.763 1.230 0.762 1.00 96.31 97 MET A CA 1
ATOM 785 C C . MET A 1 97 ? -10.934 1.358 1.738 1.00 96.31 97 MET A C 1
ATOM 787 O O . MET A 1 97 ? -10.845 2.025 2.765 1.00 96.31 97 MET A O 1
ATOM 791 N N . ASN A 1 98 ? -12.021 0.625 1.480 1.00 95.31 98 ASN A N 1
ATOM 792 C CA . ASN A 1 98 ? -13.154 0.531 2.402 1.00 95.31 98 ASN A CA 1
ATOM 793 C C . ASN A 1 98 ? -12.811 -0.351 3.618 1.00 95.31 98 ASN A C 1
ATOM 795 O O . ASN A 1 98 ? -13.188 -1.529 3.695 1.00 95.31 98 ASN A O 1
ATOM 799 N N . LEU A 1 99 ? -12.021 0.205 4.538 1.00 96.56 99 LEU A N 1
ATOM 800 C CA . LEU A 1 99 ? -11.563 -0.441 5.764 1.00 96.56 99 LEU A CA 1
ATOM 801 C C . LEU A 1 99 ? -12.616 -0.328 6.870 1.00 96.56 99 LEU A C 1
ATOM 803 O O . LEU A 1 99 ? -13.085 0.762 7.201 1.00 96.56 99 LEU A O 1
ATOM 807 N N . THR A 1 100 ? -12.920 -1.460 7.504 1.00 95.56 100 THR A N 1
ATOM 808 C CA . THR A 1 100 ? -13.645 -1.482 8.784 1.00 95.56 100 THR A CA 1
ATOM 809 C C . THR A 1 100 ? -12.801 -0.840 9.895 1.00 95.56 100 THR A C 1
ATOM 811 O O . THR A 1 100 ? -11.575 -0.800 9.769 1.00 95.56 100 THR A O 1
ATOM 814 N N . PRO A 1 101 ? -13.388 -0.432 11.034 1.00 94.25 101 PRO A N 1
ATOM 815 C CA . PRO A 1 101 ? -12.619 0.173 12.130 1.00 94.25 101 PRO A CA 1
ATOM 816 C C . PRO A 1 101 ? -11.478 -0.713 12.666 1.00 94.25 101 PRO A C 1
ATOM 818 O O . PRO A 1 101 ? -10.413 -0.235 13.049 1.00 94.25 101 PRO A O 1
ATOM 821 N N . ALA A 1 102 ? -11.658 -2.039 12.683 1.00 94.81 102 ALA A N 1
ATOM 822 C CA . ALA A 1 102 ? -10.599 -2.970 13.086 1.00 94.81 102 ALA A CA 1
ATOM 823 C C . ALA A 1 102 ? -9.469 -3.061 12.043 1.00 94.81 102 ALA A C 1
ATOM 825 O O . ALA A 1 102 ? -8.291 -3.076 12.398 1.00 94.81 102 ALA A O 1
ATOM 826 N N . GLU A 1 103 ? -9.821 -3.096 10.757 1.00 97.38 103 GLU A N 1
ATOM 827 C CA . GLU A 1 103 ? -8.857 -3.075 9.652 1.00 97.38 103 GLU A CA 1
ATOM 828 C C . GLU A 1 103 ? -8.077 -1.754 9.617 1.00 97.38 103 GLU A C 1
ATOM 830 O O . GLU A 1 103 ? -6.865 -1.763 9.407 1.00 97.38 103 GLU A O 1
ATOM 835 N N . ARG A 1 104 ? -8.753 -0.634 9.890 1.00 96.94 104 ARG A N 1
ATOM 836 C CA . ARG A 1 104 ? -8.146 0.694 9.941 1.00 96.94 104 ARG A CA 1
ATOM 837 C C . ARG A 1 104 ? -7.190 0.852 11.112 1.00 96.94 104 ARG A C 1
ATOM 839 O O . ARG A 1 104 ? -6.085 1.319 10.893 1.00 96.94 104 ARG A O 1
ATOM 846 N N . ARG A 1 105 ? -7.534 0.369 12.313 1.00 96.00 105 ARG A N 1
ATOM 847 C CA . ARG A 1 105 ? -6.586 0.299 13.447 1.00 96.00 105 ARG A CA 1
ATOM 848 C C . ARG A 1 105 ? -5.312 -0.457 13.091 1.00 96.00 105 ARG A C 1
ATOM 850 O O . ARG A 1 105 ? -4.215 -0.015 13.414 1.00 96.00 105 ARG A O 1
ATOM 857 N N . LYS A 1 106 ? -5.448 -1.584 12.387 1.00 97.56 106 LYS A N 1
ATOM 858 C CA . LYS A 1 106 ? -4.294 -2.360 11.922 1.00 97.56 106 LYS A CA 1
ATOM 859 C C . LYS A 1 106 ? -3.450 -1.583 10.905 1.00 97.56 106 LYS A C 1
ATOM 861 O O . LYS A 1 106 ? -2.227 -1.608 10.999 1.00 97.56 106 LYS A O 1
ATOM 866 N N . ALA A 1 107 ? -4.091 -0.925 9.939 1.00 98.12 107 ALA A N 1
ATOM 867 C CA . ALA A 1 107 ? -3.412 -0.068 8.970 1.00 98.12 107 ALA A CA 1
ATOM 868 C C . ALA A 1 107 ? -2.688 1.097 9.663 1.00 98.12 107 ALA A C 1
ATOM 870 O O . ALA A 1 107 ? -1.506 1.297 9.412 1.00 98.12 107 ALA A O 1
ATOM 871 N N . TYR A 1 108 ? -3.375 1.790 10.574 1.00 97.88 108 TYR A N 1
ATOM 872 C CA . TYR A 1 108 ? -2.858 2.892 11.382 1.00 97.88 108 TYR A CA 1
ATOM 873 C C . TYR A 1 108 ? -1.593 2.489 12.142 1.00 97.88 108 TYR A C 1
ATOM 875 O O . TYR A 1 108 ? -0.557 3.123 11.974 1.00 97.88 108 TYR A O 1
ATOM 883 N N . ALA A 1 109 ? -1.641 1.388 12.898 1.00 97.75 109 ALA A N 1
ATOM 884 C CA . ALA A 1 109 ? -0.486 0.904 13.650 1.00 97.75 109 ALA A CA 1
ATOM 885 C C . ALA A 1 109 ? 0.730 0.649 12.742 1.00 97.75 109 ALA A C 1
ATOM 887 O O . ALA A 1 109 ? 1.842 1.042 13.081 1.00 97.75 109 ALA A O 1
ATOM 888 N N . ALA A 1 110 ? 0.516 0.050 11.565 1.00 98.31 110 ALA A N 1
ATOM 889 C CA . ALA A 1 110 ? 1.598 -0.220 10.622 1.00 98.31 110 ALA A CA 1
ATOM 890 C C . ALA A 1 110 ? 2.187 1.059 10.006 1.00 98.31 110 ALA A C 1
ATOM 892 O O . ALA A 1 110 ? 3.406 1.184 9.917 1.00 98.31 110 ALA A O 1
ATOM 893 N N . VAL A 1 111 ? 1.350 2.013 9.579 1.00 98.19 111 VAL A N 1
ATOM 894 C CA . VAL A 1 111 ? 1.851 3.257 8.969 1.00 98.19 111 VAL A CA 1
ATOM 895 C C . VAL A 1 111 ? 2.521 4.171 9.996 1.00 98.19 111 VAL A C 1
ATOM 897 O O . VAL A 1 111 ? 3.511 4.817 9.657 1.00 98.19 111 VAL A O 1
ATOM 900 N N . MET A 1 112 ? 2.053 4.160 11.249 1.00 98.12 112 MET A N 1
ATOM 901 C CA . MET A 1 112 ? 2.713 4.840 12.366 1.00 98.12 112 MET A CA 1
ATOM 902 C C . MET A 1 112 ? 4.076 4.215 12.665 1.00 98.12 112 MET A C 1
ATOM 904 O O . MET A 1 112 ? 5.077 4.929 12.651 1.00 98.12 112 MET A O 1
ATOM 908 N N . GLU A 1 113 ? 4.149 2.887 12.814 1.00 97.94 113 GLU A N 1
ATOM 909 C CA . GLU A 1 113 ? 5.419 2.176 13.013 1.00 97.94 113 GLU A CA 1
ATOM 910 C C . GLU A 1 113 ? 6.421 2.501 11.897 1.00 97.94 113 GLU A C 1
ATOM 912 O O . GLU A 1 113 ? 7.580 2.825 12.162 1.00 97.94 113 GLU A O 1
ATOM 917 N N . TRP A 1 114 ? 5.996 2.457 10.631 1.00 98.06 114 TRP A N 1
ATOM 918 C CA . TRP A 1 114 ? 6.875 2.800 9.511 1.00 98.06 114 TRP A CA 1
ATOM 919 C C . TRP A 1 114 ? 7.310 4.258 9.544 1.00 98.06 114 TRP A C 1
ATOM 921 O O . TRP A 1 114 ? 8.449 4.550 9.184 1.00 98.06 114 TRP A O 1
ATOM 931 N N . SER A 1 115 ? 6.435 5.164 9.981 1.00 97.31 115 SER A N 1
ATOM 932 C CA . SER A 1 115 ? 6.775 6.580 10.034 1.00 97.31 115 SER A CA 1
ATOM 933 C C . SER A 1 115 ? 7.880 6.905 11.038 1.00 97.31 115 SER A C 1
ATOM 935 O O . SER A 1 115 ? 8.664 7.827 10.813 1.00 97.31 115 SER A O 1
ATOM 937 N N . GLU A 1 116 ? 7.980 6.108 12.100 1.00 97.19 116 GLU A N 1
ATOM 938 C CA . GLU A 1 116 ? 8.974 6.263 13.161 1.00 97.19 116 GLU A CA 1
ATOM 939 C C . GLU A 1 116 ? 10.267 5.490 12.875 1.00 97.19 116 GLU A C 1
ATOM 941 O O . GLU A 1 116 ? 11.354 5.917 13.266 1.00 97.19 116 GLU A O 1
ATOM 946 N N . THR A 1 117 ? 10.160 4.337 12.206 1.00 96.88 117 THR A N 1
ATOM 947 C CA . THR A 1 117 ? 11.266 3.370 12.093 1.00 96.88 117 THR A CA 1
ATOM 948 C C . THR A 1 117 ? 11.950 3.341 10.728 1.00 96.88 117 THR A C 1
ATOM 950 O O . THR A 1 117 ? 13.109 2.921 10.635 1.00 96.88 117 THR A O 1
ATOM 953 N N . ASP A 1 118 ? 11.276 3.760 9.653 1.00 96.88 118 ASP A N 1
ATOM 954 C CA . ASP A 1 118 ? 11.849 3.717 8.309 1.00 96.88 118 ASP A CA 1
ATOM 955 C C . ASP A 1 118 ? 12.872 4.846 8.098 1.00 96.88 118 ASP A C 1
ATOM 957 O O . ASP A 1 118 ? 12.699 5.984 8.532 1.00 96.88 118 ASP A O 1
ATOM 961 N N . LYS A 1 119 ? 13.966 4.551 7.387 1.00 96.00 119 LYS A N 1
ATOM 962 C CA . LYS A 1 119 ? 15.016 5.546 7.099 1.00 96.00 119 LYS A CA 1
ATOM 963 C C . LYS A 1 119 ? 14.561 6.587 6.077 1.00 96.00 119 LYS A C 1
ATOM 965 O O . LYS A 1 119 ? 15.180 7.647 5.949 1.00 96.00 119 LYS A O 1
ATOM 970 N N . SER A 1 120 ? 13.535 6.271 5.292 1.00 96.88 120 SER A N 1
ATOM 971 C CA . SER A 1 120 ? 13.036 7.141 4.242 1.00 96.88 120 SER A CA 1
ATOM 972 C C . SER A 1 120 ? 12.095 8.207 4.801 1.00 96.88 120 SER A C 1
ATOM 974 O O . SER A 1 120 ? 10.996 7.916 5.262 1.00 96.88 120 SER A O 1
ATOM 976 N N . LYS A 1 121 ? 12.470 9.479 4.633 1.00 97.25 121 LYS A N 1
ATOM 977 C CA . LYS A 1 121 ? 11.608 10.624 4.983 1.00 97.25 121 LYS A CA 1
ATOM 978 C C . LYS A 1 121 ? 10.279 10.640 4.219 1.00 97.25 121 LYS A C 1
ATOM 980 O O . LYS A 1 121 ? 9.312 11.218 4.696 1.00 97.25 121 LYS A O 1
ATOM 985 N N . ILE A 1 122 ? 10.234 10.013 3.042 1.00 97.31 122 ILE A N 1
ATOM 986 C CA . ILE A 1 122 ? 9.014 9.893 2.237 1.00 97.31 122 ILE A CA 1
ATOM 987 C C . ILE A 1 122 ? 8.061 8.866 2.865 1.00 97.31 122 ILE A C 1
ATOM 989 O O . ILE A 1 122 ? 6.862 9.118 2.918 1.00 97.31 122 ILE A O 1
ATOM 993 N N . VAL A 1 123 ? 8.586 7.750 3.399 1.00 98.00 123 VAL A N 1
ATOM 994 C CA . VAL A 1 123 ? 7.774 6.802 4.188 1.00 98.00 123 VAL A CA 1
ATOM 995 C C . VAL A 1 123 ? 7.208 7.508 5.417 1.00 98.00 123 VAL A C 1
ATOM 997 O O . VAL A 1 123 ? 6.013 7.399 5.667 1.00 98.00 123 VAL A O 1
ATOM 1000 N N . ALA A 1 124 ? 8.032 8.282 6.131 1.00 97.94 124 ALA A N 1
ATOM 1001 C CA . ALA A 1 124 ? 7.577 9.056 7.285 1.00 97.94 124 ALA A CA 1
ATOM 1002 C C . ALA A 1 124 ? 6.436 10.019 6.944 1.00 97.94 124 ALA A C 1
ATOM 1004 O O . ALA A 1 124 ? 5.407 10.013 7.614 1.00 97.94 124 ALA A O 1
ATOM 1005 N N . TYR A 1 125 ? 6.585 10.790 5.865 1.00 98.38 125 TYR A N 1
ATOM 1006 C CA . TYR A 1 125 ? 5.561 11.728 5.416 1.00 98.38 125 TYR A CA 1
ATOM 1007 C C . TYR A 1 125 ? 4.229 11.037 5.088 1.00 98.38 125 TYR A C 1
ATOM 1009 O O . TYR A 1 125 ? 3.211 11.367 5.691 1.00 98.38 125 TYR A O 1
ATOM 1017 N N . TYR A 1 126 ? 4.234 10.048 4.188 1.00 98.38 126 TYR A N 1
ATOM 1018 C CA . TYR A 1 126 ? 2.994 9.377 3.784 1.00 98.38 126 TYR A CA 1
ATOM 1019 C C . TYR A 1 126 ? 2.393 8.516 4.896 1.00 98.38 126 TYR A C 1
ATOM 1021 O O . TYR A 1 126 ? 1.177 8.341 4.947 1.00 98.38 126 TYR A O 1
ATOM 1029 N N . GLY A 1 127 ? 3.224 7.990 5.800 1.00 98.06 127 GLY A N 1
ATOM 1030 C CA . GLY A 1 127 ? 2.757 7.271 6.977 1.00 98.06 127 GLY A CA 1
ATOM 1031 C C . GLY A 1 127 ? 1.955 8.171 7.918 1.00 98.06 127 GLY A C 1
ATOM 1032 O O . GLY A 1 127 ? 0.829 7.826 8.275 1.00 98.06 127 GLY A O 1
ATOM 1033 N N . LEU A 1 128 ? 2.492 9.351 8.247 1.00 98.00 128 LEU A N 1
ATOM 1034 C CA . LEU A 1 128 ? 1.812 10.341 9.089 1.00 98.00 128 LEU A CA 1
ATOM 1035 C C . LEU A 1 128 ? 0.567 10.929 8.414 1.00 98.00 128 LEU A C 1
ATOM 1037 O O . LEU A 1 128 ? -0.453 11.115 9.072 1.00 98.00 128 LEU A O 1
ATOM 1041 N N . GLU A 1 129 ? 0.622 11.191 7.108 1.00 97.75 129 GLU A N 1
ATOM 1042 C CA . GLU A 1 129 ? -0.532 11.684 6.350 1.00 97.75 129 GLU A CA 1
ATOM 1043 C C . GLU A 1 129 ? -1.692 10.679 6.372 1.00 97.75 129 GLU A C 1
ATOM 1045 O O . GLU A 1 129 ? -2.824 11.045 6.690 1.00 97.75 129 GLU A O 1
ATOM 1050 N N . ALA A 1 130 ? -1.418 9.397 6.110 1.00 97.44 130 ALA A N 1
ATOM 1051 C CA . ALA A 1 130 ? -2.439 8.357 6.190 1.00 97.44 130 ALA A CA 1
ATOM 1052 C C . ALA A 1 130 ? -2.971 8.182 7.621 1.00 97.44 130 ALA A C 1
ATOM 1054 O O . ALA A 1 130 ? -4.174 8.006 7.812 1.00 97.44 130 ALA A O 1
ATOM 1055 N N . ALA A 1 131 ? -2.097 8.261 8.629 1.00 96.62 131 ALA A N 1
ATOM 1056 C CA . ALA A 1 131 ? -2.493 8.192 10.031 1.00 96.62 131 ALA A CA 1
ATOM 1057 C C . ALA A 1 131 ? -3.476 9.314 10.405 1.00 96.62 131 ALA A C 1
ATOM 1059 O O . ALA A 1 131 ? -4.514 9.032 11.005 1.00 96.62 131 ALA A O 1
ATOM 1060 N N . ALA A 1 132 ? -3.193 10.555 9.996 1.00 95.62 132 ALA A N 1
ATOM 1061 C CA . ALA A 1 132 ? -4.086 11.691 10.208 1.00 95.62 132 ALA A CA 1
ATOM 1062 C C . ALA A 1 132 ? -5.456 11.464 9.547 1.00 95.62 132 ALA A C 1
ATOM 1064 O O . ALA A 1 132 ? -6.485 11.588 10.208 1.00 95.62 132 ALA A O 1
ATOM 1065 N N . GLN A 1 133 ? -5.477 11.024 8.285 1.00 94.81 133 GLN A N 1
ATOM 1066 C CA . GLN A 1 133 ? -6.728 10.728 7.578 1.00 94.81 133 GLN A CA 1
ATOM 1067 C C . GLN A 1 133 ? -7.531 9.605 8.246 1.00 94.81 133 GLN A C 1
ATOM 1069 O O . GLN A 1 133 ? -8.756 9.668 8.317 1.00 94.81 133 GLN A O 1
ATOM 1074 N N . PHE A 1 134 ? -6.873 8.570 8.776 1.00 94.19 134 PHE A N 1
ATOM 1075 C CA . PHE A 1 134 ? -7.584 7.515 9.494 1.00 94.19 134 PHE A CA 1
ATOM 1076 C C . PHE A 1 134 ? -8.292 8.041 10.745 1.00 94.19 134 PHE A C 1
ATOM 1078 O O . PHE A 1 134 ? -9.430 7.633 10.990 1.00 94.19 134 PHE A O 1
ATOM 1085 N N . VAL A 1 135 ? -7.639 8.929 11.503 1.00 89.50 135 VAL A N 1
ATOM 1086 C CA . VAL A 1 135 ? -8.199 9.556 12.712 1.00 89.50 135 VAL A CA 1
ATOM 1087 C C . VAL A 1 135 ? -9.346 10.503 12.363 1.00 89.50 135 VAL A C 1
ATOM 1089 O O . VAL A 1 135 ? -10.356 10.503 13.058 1.00 89.50 135 VAL A O 1
ATOM 1092 N N . GLU A 1 136 ? -9.251 11.262 11.269 1.00 86.50 136 GLU A N 1
ATOM 1093 C CA . GLU A 1 136 ? -10.354 12.123 10.811 1.00 86.50 136 GLU A CA 1
ATOM 1094 C C . GLU A 1 136 ? -11.635 11.326 10.526 1.00 86.50 136 GLU A C 1
ATOM 1096 O O . GLU A 1 136 ? -12.736 11.791 10.825 1.00 86.50 136 GLU A O 1
ATOM 1101 N N . VAL A 1 137 ? -11.504 10.112 9.980 1.00 80.00 137 VAL A N 1
ATOM 1102 C CA . VAL A 1 137 ? -12.657 9.254 9.673 1.00 80.00 137 VAL A CA 1
ATOM 1103 C C . VAL A 1 137 ? -13.140 8.475 10.908 1.00 80.00 137 VAL A C 1
ATOM 1105 O O . VAL A 1 137 ? -14.343 8.296 11.079 1.00 80.00 137 VAL A O 1
ATOM 1108 N N . ASP A 1 138 ? -12.234 8.029 11.786 1.00 69.50 138 ASP A N 1
ATOM 1109 C CA . ASP A 1 138 ? -12.553 7.371 13.061 1.00 69.50 138 ASP A CA 1
ATOM 1110 C C . ASP A 1 138 ? -11.930 8.177 14.214 1.00 69.50 138 ASP A C 1
ATOM 1112 O O . ASP A 1 138 ? -10.838 7.848 14.682 1.00 69.50 138 ASP A O 1
ATOM 1116 N N . GLY A 1 139 ? -12.632 9.197 14.720 1.00 55.75 139 GLY A N 1
ATOM 1117 C CA . GLY A 1 139 ? -12.160 10.092 15.796 1.00 55.75 139 GLY A CA 1
ATOM 1118 C C . GLY A 1 139 ? -11.830 9.436 17.153 1.00 55.75 139 GLY A C 1
ATOM 1119 O O . GLY A 1 139 ? -11.742 10.131 18.157 1.00 55.75 139 GLY A O 1
ATOM 1120 N N . ALA A 1 140 ? -11.683 8.109 17.210 1.00 57.88 140 ALA A N 1
ATOM 1121 C CA . ALA A 1 140 ? -11.389 7.295 18.388 1.00 57.88 140 ALA A CA 1
ATOM 1122 C C . ALA A 1 140 ? -10.181 6.344 18.202 1.00 57.88 140 ALA A C 1
ATOM 1124 O O . ALA A 1 140 ? -10.042 5.382 18.956 1.00 57.88 140 ALA A O 1
ATOM 1125 N N . LEU A 1 141 ? -9.319 6.560 17.199 1.00 58.31 141 LEU A N 1
ATOM 1126 C CA . LEU A 1 141 ? -8.142 5.707 16.952 1.00 58.31 141 LEU A CA 1
ATOM 1127 C C . LEU A 1 141 ? -6.943 5.960 17.891 1.00 58.31 141 LEU A C 1
ATOM 1129 O O . LEU A 1 141 ? -5.937 5.270 17.759 1.00 58.31 141 LEU A O 1
ATOM 1133 N N . GLU A 1 142 ? -7.044 6.886 18.846 1.00 48.66 142 GLU A N 1
ATOM 1134 C CA . GLU A 1 142 ? -5.937 7.285 19.736 1.00 48.66 142 GLU A CA 1
ATOM 1135 C C . GLU A 1 142 ? -5.846 6.510 21.075 1.00 48.66 142 GLU A C 1
ATOM 1137 O O . GLU A 1 142 ? -5.205 6.990 22.007 1.00 48.66 142 GLU A O 1
ATOM 1142 N N . ALA A 1 143 ? -6.471 5.332 21.209 1.00 45.03 143 ALA A N 1
ATOM 1143 C CA . ALA A 1 143 ? -6.496 4.566 22.469 1.00 45.03 143 ALA A CA 1
ATOM 1144 C C . ALA A 1 143 ? -5.634 3.295 22.453 1.00 45.03 143 ALA A C 1
ATOM 1146 O O . ALA A 1 143 ? -5.862 2.434 21.567 1.00 45.03 143 ALA A O 1
#